Protein AF-A0A6L3XXQ9-F1 (afdb_monomer_lite)

Foldseek 3Di:
DDDADAPPDPRHAEDEDPDCPPVVVVVVVVCVVVRHHYHD

Radius of gyration: 10.28 Å; chains: 1; bounding box: 24×22×23 Å

Structure (mmCIF, N/CA/C/O backbone):
data_AF-A0A6L3XXQ9-F1
#
_entry.id   AF-A0A6L3XXQ9-F1
#
loop_
_atom_site.group_PDB
_atom_site.id
_atom_site.type_symbol
_atom_site.label_atom_id
_atom_site.label_alt_id
_atom_site.label_comp_id
_atom_site.label_asym_id
_atom_site.label_entity_id
_atom_site.label_seq_id
_atom_site.pdbx_PDB_ins_code
_atom_site.Cartn_x
_atom_site.Cartn_y
_atom_site.Cartn_z
_atom_site.occupancy
_atom_site.B_iso_or_equiv
_atom_site.auth_seq_id
_atom_site.auth_comp_id
_atom_site.auth_asym_id
_atom_site.auth_atom_id
_atom_site.pdbx_PDB_model_num
ATOM 1 N N . MET A 1 1 ? -18.859 -4.451 -8.997 1.00 77.56 1 MET A N 1
ATOM 2 C CA . MET A 1 1 ? -17.859 -4.764 -7.951 1.00 77.56 1 MET A CA 1
ATOM 3 C C . MET A 1 1 ? -16.521 -4.186 -8.373 1.00 77.56 1 MET A C 1
ATOM 5 O O . MET A 1 1 ? -16.193 -4.279 -9.550 1.00 77.56 1 MET A O 1
ATOM 9 N N . THR A 1 2 ? -15.774 -3.587 -7.449 1.00 93.88 2 THR A N 1
ATOM 10 C CA . THR A 1 2 ? -14.429 -3.052 -7.718 1.00 93.88 2 THR A CA 1
ATOM 11 C C . THR A 1 2 ? -13.400 -4.183 -7.674 1.00 93.88 2 THR A C 1
ATOM 13 O O . THR A 1 2 ? -13.463 -5.025 -6.781 1.00 93.88 2 THR A O 1
ATOM 16 N N . ARG A 1 3 ? -12.467 -4.227 -8.635 1.00 96.19 3 ARG A N 1
ATOM 17 C CA . ARG A 1 3 ? -11.411 -5.251 -8.718 1.00 96.19 3 ARG A CA 1
ATOM 18 C C . ARG A 1 3 ? -10.087 -4.678 -8.214 1.00 96.19 3 ARG A C 1
ATOM 20 O O . ARG A 1 3 ? -9.634 -3.670 -8.745 1.00 96.19 3 ARG A O 1
ATOM 27 N N . LEU A 1 4 ? -9.463 -5.345 -7.245 1.00 98.44 4 LEU A N 1
ATOM 28 C CA . LEU A 1 4 ? -8.115 -5.033 -6.766 1.00 98.44 4 LEU A CA 1
ATOM 29 C C . LEU A 1 4 ? -7.137 -6.124 -7.210 1.00 98.44 4 LEU A C 1
ATOM 31 O O . LEU A 1 4 ? -7.477 -7.310 -7.210 1.00 98.44 4 LEU A O 1
ATOM 35 N N . GLY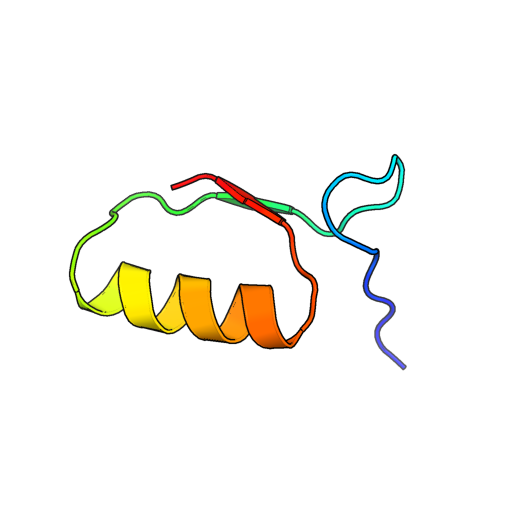 A 1 5 ? -5.944 -5.712 -7.631 1.00 98.31 5 GLY A N 1
ATOM 36 C CA . GLY A 1 5 ? -4.828 -6.621 -7.879 1.00 98.31 5 GLY A CA 1
ATOM 37 C C . GLY A 1 5 ? -4.109 -7.019 -6.594 1.00 98.31 5 GLY A C 1
ATOM 38 O O . GLY A 1 5 ? -4.346 -6.440 -5.542 1.00 98.31 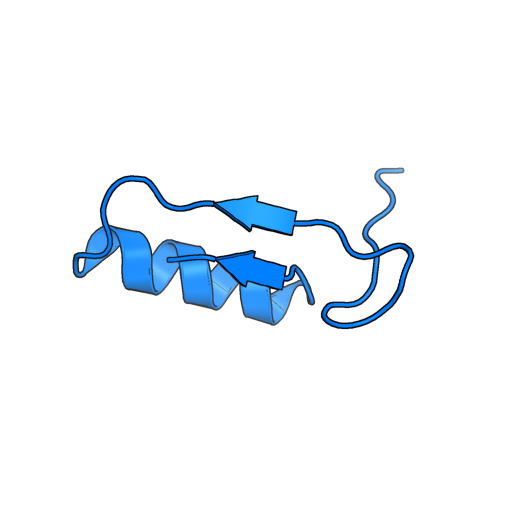5 GLY A O 1
ATOM 39 N N . THR A 1 6 ? -3.188 -7.975 -6.688 1.00 98.62 6 THR A N 1
ATOM 40 C CA . THR A 1 6 ? -2.308 -8.350 -5.570 1.00 98.62 6 THR A CA 1
ATOM 41 C C . THR A 1 6 ? -0.994 -7.592 -5.678 1.00 98.62 6 THR A C 1
ATOM 43 O O . THR A 1 6 ? -0.373 -7.622 -6.744 1.00 98.62 6 THR A O 1
ATOM 46 N N . ALA A 1 7 ? -0.561 -6.953 -4.592 1.00 98.56 7 ALA A N 1
ATOM 47 C CA . ALA A 1 7 ? 0.741 -6.302 -4.510 1.00 98.56 7 ALA A CA 1
ATOM 48 C C . ALA A 1 7 ? 1.875 -7.215 -5.011 1.00 98.56 7 ALA A C 1
ATOM 50 O O . ALA A 1 7 ? 1.850 -8.432 -4.804 1.00 98.56 7 ALA A O 1
ATOM 51 N N . LEU A 1 8 ? 2.8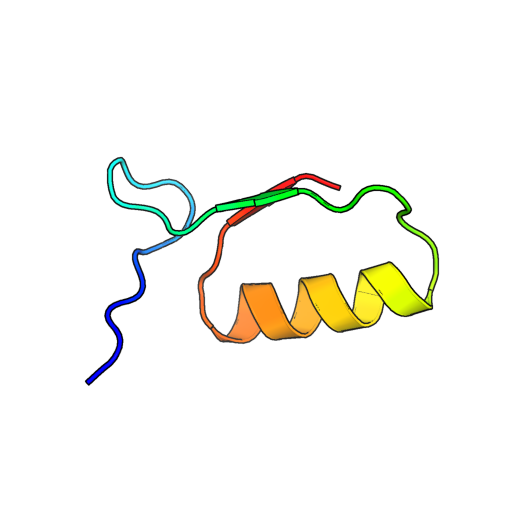72 -6.618 -5.673 1.00 98.56 8 LEU A N 1
ATOM 52 C CA . LEU A 1 8 ? 4.054 -7.287 -6.233 1.00 98.56 8 LEU A CA 1
ATOM 53 C C . LEU A 1 8 ? 3.766 -8.241 -7.408 1.00 98.56 8 LEU A C 1
ATOM 55 O O . LEU A 1 8 ? 4.630 -9.020 -7.814 1.00 98.56 8 LEU A O 1
ATOM 59 N N . ARG A 1 9 ? 2.556 -8.206 -7.981 1.00 98.69 9 ARG A N 1
ATOM 60 C CA . ARG A 1 9 ? 2.183 -8.957 -9.194 1.00 98.69 9 ARG A CA 1
ATOM 61 C C . ARG A 1 9 ? 1.938 -8.002 -10.368 1.00 98.69 9 ARG A C 1
ATOM 63 O O . ARG A 1 9 ? 1.601 -6.843 -10.147 1.00 98.69 9 ARG A O 1
ATOM 70 N N . PRO A 1 10 ? 2.022 -8.466 -11.632 1.00 98.56 10 PRO A N 1
ATOM 71 C CA . PRO A 1 10 ? 1.857 -7.593 -12.803 1.00 98.56 10 PRO A CA 1
ATOM 72 C C . PRO A 1 10 ? 0.552 -6.782 -12.819 1.00 98.56 10 PRO A C 1
ATOM 74 O O . PRO A 1 10 ? 0.526 -5.657 -13.309 1.00 98.56 10 PRO A O 1
ATOM 77 N N . ALA A 1 11 ? -0.519 -7.341 -12.249 1.00 98.19 11 ALA A N 1
ATOM 78 C CA . ALA A 1 11 ? -1.837 -6.719 -12.179 1.00 98.19 11 ALA A CA 1
ATOM 79 C C . ALA A 1 11 ? -2.095 -5.929 -10.878 1.00 98.19 11 ALA A C 1
ATOM 81 O O . ALA A 1 11 ? -3.255 -5.663 -10.579 1.00 98.19 11 ALA A O 1
ATOM 82 N N . ALA A 1 12 ? -1.065 -5.598 -10.087 1.00 98.69 12 ALA A N 1
ATOM 83 C CA . ALA A 1 12 ? -1.210 -4.896 -8.811 1.00 98.69 12 ALA A CA 1
ATOM 84 C C . ALA A 1 12 ? -1.938 -3.551 -8.956 1.00 98.69 12 ALA A C 1
ATOM 86 O O . ALA A 1 12 ? -1.650 -2.753 -9.852 1.00 98.69 12 ALA A O 1
ATOM 87 N N . THR A 1 13 ? -2.835 -3.269 -8.012 1.00 98.75 13 THR A N 1
ATOM 88 C CA . THR A 1 13 ? -3.290 -1.901 -7.762 1.00 98.75 13 THR A CA 1
ATOM 89 C C . THR A 1 13 ? -2.176 -1.182 -7.001 1.00 98.75 13 THR A C 1
ATOM 91 O O . THR A 1 13 ? -1.723 -1.693 -5.978 1.00 98.75 13 THR A O 1
ATOM 94 N N . ARG A 1 14 ? -1.715 -0.034 -7.510 1.00 98.75 14 ARG A N 1
ATOM 95 C CA . ARG A 1 14 ? -0.575 0.724 -6.968 1.00 98.75 14 ARG A CA 1
ATOM 96 C C . ARG A 1 14 ? -1.015 2.109 -6.499 1.00 98.75 14 ARG A C 1
ATOM 98 O O . ARG A 1 14 ? -1.737 2.788 -7.227 1.00 98.75 14 ARG A O 1
ATOM 105 N N . VAL A 1 15 ? -0.551 2.527 -5.325 1.00 98.62 15 VAL A N 1
ATOM 106 C CA . VAL A 1 15 ? -0.771 3.860 -4.741 1.00 98.62 15 VAL A CA 1
ATOM 107 C C . VAL A 1 15 ? 0.581 4.496 -4.437 1.00 98.62 15 VAL A C 1
ATOM 109 O O . VAL A 1 15 ? 1.433 3.852 -3.834 1.00 98.62 15 VAL A O 1
ATOM 112 N N . MET A 1 16 ? 0.772 5.754 -4.839 1.00 98.62 16 MET A N 1
ATOM 113 C CA . MET A 1 16 ? 1.943 6.556 -4.477 1.00 98.62 16 MET A CA 1
ATOM 114 C C . MET A 1 16 ? 1.544 7.624 -3.457 1.00 98.62 16 MET A C 1
ATOM 116 O O . MET A 1 16 ? 0.657 8.431 -3.734 1.00 98.62 16 MET A O 1
ATOM 120 N N . LEU A 1 17 ? 2.190 7.633 -2.294 1.00 98.62 17 LEU A N 1
ATOM 121 C CA . LEU A 1 17 ? 2.002 8.653 -1.271 1.00 98.62 17 LEU A CA 1
ATOM 122 C C . LEU A 1 17 ? 2.956 9.820 -1.535 1.00 98.62 17 LEU A C 1
ATOM 124 O O . LEU A 1 17 ? 4.171 9.661 -1.541 1.00 98.62 17 LEU A O 1
ATOM 128 N N . LEU A 1 18 ? 2.400 11.012 -1.744 1.00 98.31 18 LEU A N 1
ATOM 129 C CA . LEU A 1 18 ? 3.164 12.259 -1.824 1.00 98.31 18 LEU A CA 1
ATOM 130 C C . LEU A 1 18 ? 3.136 12.944 -0.454 1.00 98.31 18 LEU A C 1
ATOM 132 O O . LEU A 1 18 ? 2.438 13.934 -0.249 1.00 98.31 18 LEU A O 1
ATOM 136 N N . GLY A 1 19 ? 3.860 12.348 0.494 1.00 97.75 19 GLY A N 1
ATOM 137 C CA . GLY A 1 19 ? 3.877 12.725 1.907 1.00 97.75 19 GLY A CA 1
ATOM 138 C C . GLY A 1 19 ? 3.678 11.503 2.806 1.00 97.75 19 GLY A C 1
ATOM 139 O O . GLY A 1 19 ? 2.602 10.910 2.822 1.00 97.75 19 GLY A O 1
ATOM 140 N N . SER A 1 20 ? 4.712 11.157 3.578 1.00 97.75 20 SER A N 1
ATOM 141 C CA . SER A 1 20 ? 4.839 9.841 4.238 1.00 97.75 20 SER A CA 1
ATOM 142 C C . SER A 1 20 ? 4.986 9.950 5.762 1.00 97.75 20 SER A C 1
ATOM 144 O O . SER A 1 20 ? 5.687 9.166 6.397 1.00 97.75 20 SER A O 1
ATOM 146 N N . GLY A 1 21 ? 4.332 10.961 6.345 1.00 97.62 21 GLY A N 1
ATOM 147 C CA . GLY A 1 21 ? 4.219 11.147 7.795 1.00 97.62 21 GLY A CA 1
ATOM 148 C C . GLY A 1 21 ? 3.245 10.162 8.451 1.00 97.62 21 GLY A C 1
ATOM 149 O O . GLY A 1 21 ? 2.764 9.214 7.831 1.00 97.62 21 GLY A O 1
ATOM 150 N N . GLU A 1 22 ? 2.902 10.402 9.710 1.00 98.56 22 GLU A N 1
ATOM 151 C CA . GLU A 1 22 ? 2.063 9.527 10.535 1.00 98.56 22 GLU A CA 1
ATOM 152 C C . GLU A 1 22 ? 0.662 9.287 9.958 1.00 98.56 22 GLU A C 1
ATOM 154 O O . GLU A 1 22 ? 0.138 8.181 10.061 1.00 98.56 22 GLU A O 1
ATOM 159 N N . LEU A 1 23 ? 0.086 10.277 9.271 1.00 98.44 23 LEU A N 1
ATOM 160 C CA . LEU A 1 23 ? -1.194 10.107 8.579 1.00 98.44 23 LEU A CA 1
ATOM 161 C C . LEU A 1 23 ? -1.044 9.209 7.343 1.00 98.44 23 LEU A C 1
ATOM 163 O O . LEU A 1 23 ? -1.859 8.317 7.116 1.00 98.44 23 LEU A O 1
ATOM 167 N N . GLY A 1 24 ? 0.028 9.407 6.569 1.00 98.38 24 GLY A N 1
ATOM 168 C CA . GLY A 1 24 ? 0.352 8.571 5.410 1.00 98.38 24 GLY A CA 1
ATOM 169 C C . GLY A 1 24 ? 0.645 7.123 5.806 1.00 98.38 24 GLY A C 1
ATOM 170 O O . GLY A 1 24 ? 0.289 6.201 5.075 1.00 98.38 24 GLY A O 1
ATOM 171 N N . LYS A 1 25 ? 1.213 6.909 6.998 1.00 98.69 25 LYS A N 1
ATOM 172 C CA . LYS A 1 25 ? 1.452 5.579 7.565 1.00 98.69 25 LYS A CA 1
ATOM 173 C C . LYS A 1 25 ? 0.155 4.793 7.759 1.00 98.69 25 LYS A C 1
ATOM 175 O O . LYS A 1 25 ? 0.090 3.645 7.331 1.00 98.69 25 LYS A O 1
ATOM 180 N N . GLU A 1 26 ? -0.875 5.389 8.357 1.00 98.75 26 GLU A N 1
ATOM 181 C CA . GLU A 1 26 ? -2.159 4.698 8.553 1.00 98.75 26 GLU A CA 1
ATOM 182 C C . GLU A 1 26 ? -2.867 4.427 7.214 1.00 98.75 26 GLU A C 1
ATOM 184 O O . GLU A 1 26 ? -3.411 3.343 7.010 1.00 98.75 26 GLU A O 1
ATOM 189 N N . VAL A 1 27 ? -2.761 5.342 6.241 1.00 98.62 27 VAL A N 1
ATOM 190 C CA . VAL A 1 27 ? -3.251 5.103 4.868 1.00 98.62 27 VAL A CA 1
ATOM 191 C C . VAL A 1 27 ? -2.518 3.927 4.214 1.00 98.62 27 VAL A C 1
ATOM 193 O O . VAL A 1 27 ? -3.155 3.053 3.624 1.00 98.62 27 VAL A O 1
ATOM 196 N N . ALA A 1 28 ? -1.190 3.860 4.347 1.00 98.81 28 ALA A N 1
ATOM 197 C CA . ALA A 1 28 ? -0.397 2.747 3.836 1.00 98.81 28 ALA A CA 1
ATOM 198 C C . ALA A 1 28 ? -0.799 1.410 4.482 1.00 98.81 28 ALA A C 1
ATOM 200 O O . ALA A 1 28 ? -0.896 0.404 3.778 1.00 98.81 28 ALA A O 1
ATOM 201 N N . ILE A 1 29 ? -1.073 1.399 5.793 1.00 98.75 29 ILE A N 1
ATOM 202 C CA . ILE A 1 29 ? -1.525 0.205 6.522 1.00 98.75 29 ILE A CA 1
ATOM 203 C C . ILE A 1 29 ? -2.864 -0.294 5.969 1.00 98.75 29 ILE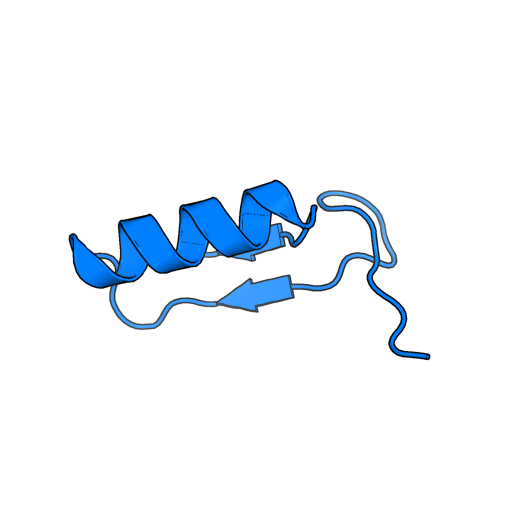 A C 1
ATOM 205 O O . ILE A 1 29 ? -2.997 -1.486 5.691 1.00 98.75 29 ILE A O 1
ATOM 209 N N . GLU A 1 30 ? -3.841 0.587 5.746 1.00 98.81 30 GLU A N 1
ATOM 210 C CA . GLU A 1 30 ? -5.134 0.188 5.172 1.00 98.81 30 GLU A CA 1
ATOM 211 C C . GLU A 1 30 ? -5.014 -0.297 3.721 1.00 98.81 30 GLU A C 1
ATOM 213 O O . GLU A 1 30 ? -5.631 -1.294 3.338 1.00 98.81 30 GLU A O 1
ATOM 218 N N . CYS A 1 31 ? -4.155 0.331 2.913 1.00 98.69 31 CYS A N 1
ATOM 219 C CA . CYS A 1 31 ? -3.840 -0.169 1.575 1.00 98.69 31 CYS A CA 1
ATOM 220 C C . CYS A 1 31 ? -3.239 -1.584 1.626 1.00 98.69 31 CYS A C 1
ATOM 222 O O . CYS A 1 31 ? -3.675 -2.466 0.882 1.00 98.69 31 CYS A O 1
ATOM 224 N N . GLN A 1 32 ? -2.294 -1.835 2.534 1.00 98.69 32 GLN A N 1
ATOM 225 C CA . GLN A 1 32 ? -1.693 -3.159 2.709 1.00 98.69 32 GLN A CA 1
ATOM 226 C C . GLN A 1 32 ? -2.700 -4.204 3.205 1.00 98.69 32 GLN A C 1
ATOM 228 O O . GLN A 1 32 ? -2.670 -5.338 2.726 1.00 98.69 32 GLN A O 1
ATOM 233 N N . ARG A 1 33 ? -3.639 -3.836 4.090 1.00 98.75 33 ARG A N 1
ATOM 234 C CA . ARG A 1 33 ? -4.741 -4.717 4.531 1.00 98.75 33 ARG A CA 1
ATOM 235 C C . ARG A 1 33 ? -5.624 -5.179 3.368 1.00 98.75 33 ARG A C 1
ATOM 237 O O . ARG A 1 33 ? -6.153 -6.286 3.410 1.00 98.75 33 ARG A O 1
ATOM 244 N N . LEU A 1 34 ? -5.737 -4.367 2.317 1.00 98.62 34 LEU A N 1
ATOM 245 C CA . LEU A 1 34 ? -6.441 -4.699 1.074 1.00 98.62 34 LEU A CA 1
ATOM 246 C C . LEU A 1 34 ? -5.543 -5.329 -0.007 1.00 98.62 34 LEU A C 1
ATOM 248 O O . LEU A 1 34 ? -6.021 -5.622 -1.102 1.00 98.62 34 LEU A O 1
ATOM 252 N N . GLY A 1 35 ? -4.253 -5.539 0.269 1.00 98.44 35 GLY A N 1
ATOM 253 C CA . GLY A 1 35 ? -3.299 -6.104 -0.688 1.00 98.44 35 GLY A CA 1
ATOM 254 C C . GLY A 1 35 ? -2.862 -5.142 -1.800 1.00 98.44 35 GLY A C 1
ATOM 255 O O . GLY A 1 35 ? -2.368 -5.602 -2.830 1.00 98.44 35 GLY A O 1
ATOM 256 N N . VAL A 1 36 ? -3.041 -3.831 -1.609 1.00 98.75 36 VAL A N 1
ATOM 257 C CA . VAL A 1 36 ? -2.597 -2.771 -2.529 1.00 98.75 36 VAL A CA 1
ATOM 258 C C . VAL A 1 36 ? -1.103 -2.509 -2.337 1.00 98.75 36 VAL A C 1
ATOM 260 O O . VAL A 1 36 ? -0.593 -2.492 -1.218 1.00 98.75 36 VAL A O 1
ATOM 263 N N . GLU A 1 37 ? -0.391 -2.291 -3.438 1.00 98.88 37 GLU A N 1
ATOM 264 C CA . GLU A 1 37 ? 1.028 -1.944 -3.423 1.00 98.88 37 GLU A CA 1
ATOM 265 C C . GLU A 1 37 ? 1.200 -0.448 -3.149 1.00 98.88 37 GLU A C 1
ATOM 267 O O . GLU A 1 37 ? 0.637 0.388 -3.859 1.00 98.88 37 GLU A O 1
ATOM 272 N N . VAL A 1 38 ? 1.967 -0.114 -2.113 1.00 98.81 38 VAL A N 1
ATOM 273 C CA . VAL A 1 38 ? 2.203 1.268 -1.685 1.00 98.81 38 VAL A CA 1
ATOM 274 C C . VAL A 1 38 ? 3.637 1.664 -2.016 1.00 98.81 38 VAL A C 1
ATOM 276 O O . VAL A 1 38 ? 4.576 0.977 -1.621 1.00 98.81 38 VAL A O 1
ATO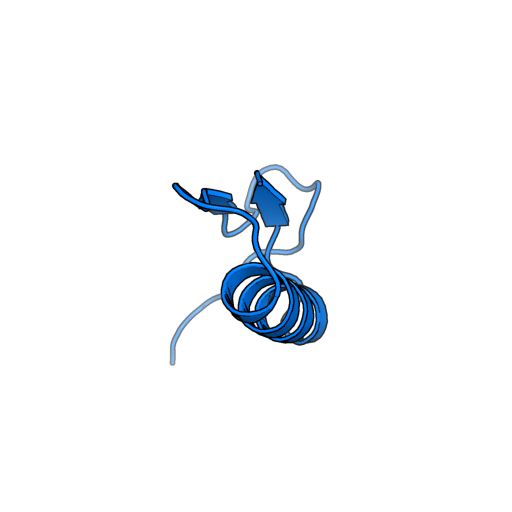M 279 N N . ILE A 1 39 ? 3.791 2.789 -2.708 1.00 98.75 39 ILE A N 1
ATOM 280 C CA . ILE A 1 39 ? 5.049 3.508 -2.901 1.00 98.75 39 ILE A CA 1
ATOM 281 C C . ILE A 1 39 ? 4.960 4.764 -2.033 1.00 98.75 39 ILE A C 1
ATOM 283 O O . ILE A 1 39 ? 4.054 5.566 -2.237 1.00 98.75 39 ILE A O 1
ATOM 287 N N . ALA A 1 40 ? 5.837 4.925 -1.048 1.00 94.25 40 ALA A N 1
ATOM 288 C CA . ALA A 1 40 ? 5.796 6.026 -0.083 1.00 94.25 40 ALA A CA 1
ATOM 289 C C . ALA A 1 40 ? 7.157 6.708 0.037 1.00 94.25 40 ALA A C 1
ATOM 291 O O . ALA A 1 40 ? 8.172 6.026 -0.221 1.00 94.25 40 ALA A O 1
#

Organism: NCBI:txid158836

Sequence (40 aa):
MTRLGTALRPAATRVMLLGSGELGKEVAIECQRLGVEVIA

pLDDT: mean 97.74, std 3.4, range [77.56, 98.88]

InterPro domains:
  IPR016185 Pre-A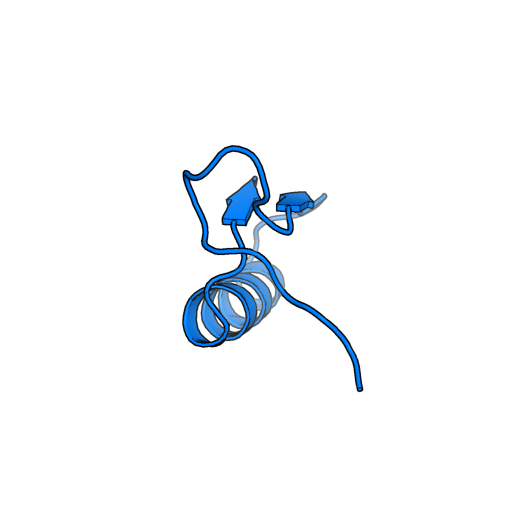TP-grasp domain superfamily [SSF52440] (3-40)

Secondary structure (DSSP, 8-state):
----PPTTSTT--EEE-S--SHHHHHHHHHHHHTT-EEE-